Protein AF-A0A832L8K2-F1 (afdb_monomer)

Mean predicted aligned error: 7.23 Å

Structure (mmCIF, N/CA/C/O backbone):
data_AF-A0A832L8K2-F1
#
_entry.id   AF-A0A832L8K2-F1
#
loop_
_atom_site.group_PDB
_atom_site.id
_ato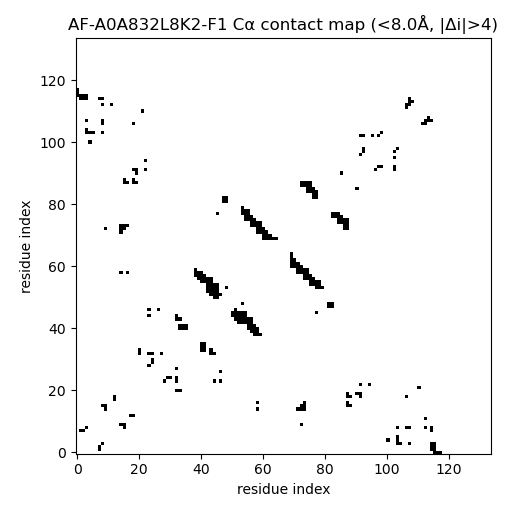m_site.type_symbol
_atom_site.label_atom_id
_atom_site.label_alt_id
_atom_site.label_comp_id
_atom_site.label_asym_id
_atom_site.label_entity_id
_atom_site.label_seq_id
_atom_site.pdbx_PDB_ins_code
_atom_site.Cartn_x
_atom_site.Cartn_y
_atom_site.Cartn_z
_atom_site.occupancy
_atom_site.B_iso_or_equiv
_atom_site.auth_seq_id
_atom_site.auth_comp_id
_atom_site.auth_asym_id
_atom_site.auth_atom_id
_atom_site.pdbx_PDB_model_num
ATOM 1 N N . MET A 1 1 ? -16.535 8.692 19.276 1.00 63.56 1 MET A N 1
ATOM 2 C CA . MET A 1 1 ? -16.498 8.115 17.913 1.00 63.56 1 MET A CA 1
ATOM 3 C C . MET A 1 1 ? -15.101 8.329 17.390 1.00 63.56 1 MET A C 1
ATOM 5 O O . MET A 1 1 ? -14.563 9.389 17.674 1.00 63.56 1 MET A O 1
ATOM 9 N N . ALA A 1 2 ? -14.510 7.353 16.707 1.00 79.12 2 ALA A N 1
ATOM 10 C CA . ALA A 1 2 ? -13.221 7.582 16.062 1.00 79.12 2 ALA A CA 1
ATOM 11 C C . ALA A 1 2 ? -13.410 8.591 14.921 1.00 79.12 2 ALA A C 1
ATOM 13 O O . ALA A 1 2 ? -14.337 8.433 14.128 1.00 79.12 2 ALA A O 1
ATOM 14 N N . THR A 1 3 ? -12.580 9.627 14.877 1.00 92.12 3 THR A N 1
ATOM 15 C CA . THR A 1 3 ? -12.551 10.599 13.778 1.00 92.12 3 THR A CA 1
ATOM 16 C C . THR A 1 3 ? -11.746 10.009 12.627 1.00 92.12 3 THR A C 1
ATOM 18 O O . THR A 1 3 ? -10.778 9.291 12.863 1.00 92.12 3 THR A O 1
ATOM 21 N N . ILE A 1 4 ? -12.137 10.287 11.385 1.00 94.38 4 ILE A N 1
ATOM 22 C CA . ILE A 1 4 ? -11.335 9.897 10.222 1.00 94.38 4 ILE A CA 1
ATOM 23 C C . ILE A 1 4 ? -10.034 10.713 10.265 1.00 94.38 4 ILE A C 1
ATOM 25 O O . ILE A 1 4 ? -10.071 11.936 10.188 1.00 94.38 4 ILE A O 1
ATOM 29 N N . SER A 1 5 ? -8.901 10.035 10.445 1.00 96.38 5 SER A N 1
ATOM 30 C CA . SER A 1 5 ? -7.555 10.620 10.476 1.00 96.38 5 SER A CA 1
ATOM 31 C C . SER A 1 5 ? -6.553 9.644 9.854 1.00 96.38 5 SER A C 1
ATOM 33 O O . SER A 1 5 ? -6.867 8.456 9.710 1.00 96.38 5 SER A O 1
ATOM 35 N N . LYS A 1 6 ? -5.344 10.117 9.517 1.00 95.62 6 LYS A N 1
ATOM 36 C CA . LYS A 1 6 ? -4.265 9.249 9.014 1.00 95.62 6 LYS A CA 1
ATOM 37 C C . LYS A 1 6 ? -3.980 8.105 9.989 1.00 95.62 6 LYS A C 1
ATOM 39 O O . LYS A 1 6 ? -3.950 6.951 9.582 1.00 95.62 6 LYS A O 1
ATOM 44 N N . GLU A 1 7 ? -3.879 8.401 11.281 1.00 94.00 7 GLU A N 1
ATOM 45 C CA . GLU A 1 7 ? -3.626 7.412 12.336 1.00 94.00 7 GLU A CA 1
ATOM 46 C C . GLU A 1 7 ? -4.734 6.358 12.397 1.00 94.00 7 GLU A C 1
ATOM 48 O O . GLU A 1 7 ? -4.460 5.162 12.379 1.00 94.00 7 GLU A O 1
ATOM 53 N N . SER A 1 8 ? -5.998 6.792 12.383 1.00 94.81 8 SER A N 1
ATOM 54 C CA . SER A 1 8 ? -7.140 5.872 12.447 1.00 94.81 8 SER A CA 1
ATOM 55 C C . SER A 1 8 ? -7.211 4.950 11.225 1.00 94.81 8 SER A C 1
ATOM 57 O O . SER A 1 8 ? -7.685 3.817 11.329 1.00 94.81 8 SER A O 1
ATOM 59 N N . ILE A 1 9 ? -6.750 5.423 10.063 1.00 96.62 9 ILE A N 1
ATOM 60 C CA . ILE A 1 9 ? -6.633 4.611 8.850 1.00 96.62 9 ILE A CA 1
ATOM 61 C C . ILE A 1 9 ? -5.462 3.634 8.968 1.00 96.62 9 ILE A C 1
ATOM 63 O O . ILE A 1 9 ? -5.656 2.450 8.694 1.00 96.62 9 ILE A O 1
ATOM 67 N N . LEU A 1 10 ? -4.278 4.072 9.405 1.00 95.50 10 LEU A N 1
ATOM 68 C CA . LEU A 1 10 ? -3.113 3.195 9.596 1.00 95.50 10 LEU A CA 1
ATOM 69 C C . LEU A 1 10 ? -3.435 2.024 10.540 1.00 95.50 10 LEU A C 1
ATOM 71 O O . LEU A 1 10 ? -3.161 0.870 10.199 1.00 95.50 10 LEU A O 1
ATOM 75 N N . ASP A 1 11 ? -4.139 2.296 11.643 1.00 93.44 11 ASP A N 1
ATOM 76 C CA . ASP A 1 11 ? -4.608 1.287 12.605 1.00 93.44 11 ASP A CA 1
ATOM 77 C C . ASP A 1 11 ? -5.511 0.214 11.969 1.00 93.44 11 ASP A C 1
ATOM 79 O O . ASP A 1 11 ? -5.533 -0.942 12.398 1.00 93.44 11 ASP A O 1
ATOM 83 N N . LYS A 1 12 ? -6.285 0.576 10.939 1.00 95.38 12 LYS A N 1
ATOM 84 C CA . LYS A 1 12 ? -7.193 -0.340 10.227 1.00 95.38 12 LYS A CA 1
ATOM 85 C C . LYS A 1 12 ? -6.566 -1.000 9.006 1.00 95.38 12 LYS A C 1
ATOM 87 O O . LYS A 1 12 ? -7.131 -1.956 8.476 1.00 95.38 12 LYS A O 1
ATOM 92 N N . THR A 1 13 ? -5.419 -0.508 8.557 1.00 95.75 13 THR A N 1
ATOM 93 C CA . THR A 1 13 ? -4.809 -0.892 7.278 1.00 95.75 13 THR A CA 1
ATOM 94 C C . THR A 1 13 ? -3.469 -1.593 7.441 1.00 95.75 13 THR A C 1
ATOM 96 O O . THR A 1 13 ? -2.714 -1.684 6.476 1.00 95.75 13 THR A O 1
ATOM 99 N N . HIS A 1 14 ? -3.183 -2.115 8.639 1.00 94.25 14 HIS A N 1
ATOM 100 C CA . HIS A 1 14 ? -1.906 -2.755 8.952 1.00 94.25 14 HIS A CA 1
ATOM 101 C C . HIS A 1 14 ? -0.744 -1.817 8.590 1.00 94.25 14 HIS A C 1
ATOM 103 O O . HIS A 1 14 ? 0.054 -2.087 7.688 1.00 94.25 14 HIS A O 1
ATOM 109 N N . TYR A 1 15 ? -0.740 -0.648 9.239 1.00 94.69 15 TYR A N 1
ATOM 110 C CA . TYR A 1 15 ? 0.264 0.403 9.058 1.00 94.69 15 TYR A CA 1
ATOM 111 C C . TYR A 1 15 ? 0.317 0.981 7.633 1.00 94.69 15 TYR A C 1
ATOM 113 O O . TYR A 1 15 ? 1.313 1.574 7.242 1.00 94.69 15 TYR A O 1
ATOM 121 N N . GLY A 1 16 ? -0.745 0.823 6.836 1.00 96.19 16 GLY A N 1
ATOM 122 C CA . GLY A 1 16 ? -0.827 1.319 5.457 1.00 96.19 16 GLY A CA 1
ATOM 123 C C . GLY A 1 16 ? -0.505 0.278 4.381 1.00 96.19 16 GLY A C 1
ATOM 124 O O . GLY A 1 16 ? -0.789 0.515 3.209 1.00 96.19 16 GLY A O 1
ATOM 125 N N . THR A 1 17 ? -0.012 -0.913 4.736 1.00 96.38 17 THR A N 1
ATOM 126 C CA . THR A 1 17 ? 0.229 -1.996 3.755 1.00 96.38 17 THR A CA 1
ATOM 127 C C . THR A 1 17 ? -1.046 -2.412 3.012 1.00 96.38 17 THR A C 1
ATOM 129 O O . THR A 1 17 ? -1.023 -2.680 1.807 1.00 96.38 17 THR A O 1
ATOM 132 N N . ASN A 1 18 ? -2.201 -2.391 3.686 1.00 96.69 18 ASN A N 1
ATOM 133 C CA . ASN A 1 18 ? -3.474 -2.697 3.036 1.00 96.69 18 ASN A CA 1
ATOM 134 C C . ASN A 1 18 ? -3.890 -1.632 2.012 1.00 96.69 18 ASN A C 1
ATOM 136 O O . ASN A 1 18 ? -4.635 -1.971 1.101 1.00 96.69 18 ASN A O 1
ATOM 140 N N . ILE A 1 19 ? -3.409 -0.387 2.113 1.00 97.69 19 ILE A N 1
ATOM 141 C CA . ILE A 1 19 ? -3.688 0.656 1.111 1.00 97.69 19 ILE A CA 1
ATOM 142 C C . ILE A 1 19 ? -2.999 0.291 -0.209 1.00 97.69 19 ILE A C 1
ATOM 144 O O . ILE A 1 19 ? -3.662 0.223 -1.243 1.00 97.69 19 ILE A O 1
ATOM 148 N N . TYR A 1 20 ? -1.705 -0.052 -0.167 1.00 97.06 20 TYR A N 1
ATOM 149 C CA . TYR A 1 20 ? -0.969 -0.512 -1.351 1.00 97.06 20 TYR A CA 1
ATOM 150 C C . TYR A 1 20 ? -1.639 -1.725 -1.997 1.00 97.06 20 TYR A C 1
ATOM 152 O O . TYR A 1 20 ? -1.940 -1.711 -3.189 1.00 97.06 20 TYR A O 1
ATOM 160 N N . SER A 1 21 ? -1.913 -2.775 -1.214 1.00 96.06 21 SER A N 1
ATOM 161 C CA . SER A 1 21 ? -2.520 -3.991 -1.771 1.00 96.06 21 SER A CA 1
ATOM 162 C C . SER A 1 21 ? -3.945 -3.769 -2.277 1.00 96.06 21 SER A C 1
ATOM 164 O O . SER A 1 21 ? -4.319 -4.388 -3.271 1.00 96.06 21 SER A O 1
ATOM 166 N N . HIS A 1 22 ? -4.730 -2.892 -1.646 1.00 96.69 22 HIS A N 1
ATOM 167 C CA . HIS A 1 22 ? -6.056 -2.521 -2.133 1.00 96.69 22 HIS A CA 1
ATOM 168 C C . HIS A 1 22 ? -5.967 -1.878 -3.517 1.00 96.69 22 HIS A C 1
ATOM 170 O O . HIS A 1 22 ? -6.583 -2.383 -4.452 1.00 96.69 22 HIS A O 1
ATOM 176 N N . ILE A 1 23 ? -5.135 -0.843 -3.665 1.00 96.69 23 ILE A N 1
ATOM 177 C CA . ILE A 1 23 ? -4.952 -0.139 -4.938 1.00 96.69 23 ILE A CA 1
ATOM 178 C C . ILE A 1 23 ? -4.435 -1.100 -6.009 1.00 96.69 23 ILE A C 1
ATOM 180 O O . ILE A 1 23 ? -4.999 -1.163 -7.095 1.00 96.69 23 ILE A O 1
ATOM 184 N N . LEU A 1 24 ? -3.416 -1.912 -5.712 1.00 95.25 24 LEU A N 1
ATOM 185 C CA . LEU A 1 24 ? -2.880 -2.876 -6.678 1.00 95.25 24 LEU A CA 1
ATOM 186 C C . LEU A 1 24 ? -3.937 -3.891 -7.142 1.00 95.25 24 LEU A C 1
ATOM 188 O O . LEU A 1 24 ? -3.979 -4.226 -8.324 1.00 95.25 24 LEU A O 1
ATOM 192 N N . ARG A 1 25 ? -4.828 -4.350 -6.253 1.00 95.56 25 ARG A N 1
ATOM 193 C CA . ARG A 1 25 ? -5.921 -5.273 -6.613 1.00 95.56 25 ARG A CA 1
ATOM 194 C C . ARG A 1 25 ? -6.949 -4.659 -7.559 1.00 95.56 25 ARG A C 1
ATOM 196 O O . ARG A 1 25 ? -7.601 -5.411 -8.273 1.00 95.56 25 ARG A O 1
ATOM 203 N N . LEU A 1 26 ? -7.079 -3.331 -7.614 1.00 94.88 26 LEU A N 1
ATOM 204 C CA . LEU A 1 26 ? -7.942 -2.677 -8.607 1.00 94.88 26 LEU A CA 1
ATOM 205 C C . LEU A 1 26 ? -7.429 -2.891 -10.040 1.00 94.88 26 LEU A C 1
ATOM 207 O O . LEU A 1 26 ? -8.222 -2.913 -10.977 1.00 94.88 26 LEU A O 1
ATOM 211 N N . TYR A 1 27 ? -6.117 -3.081 -10.208 1.00 94.31 27 TYR A N 1
ATOM 212 C CA . TYR A 1 27 ? -5.473 -3.280 -11.511 1.00 94.31 27 TYR A CA 1
ATOM 213 C C . TYR A 1 27 ? -5.118 -4.743 -11.795 1.00 94.31 27 TYR A C 1
ATOM 215 O O . TYR A 1 27 ? -5.051 -5.137 -12.958 1.00 94.31 27 TYR A O 1
ATOM 223 N N . TYR A 1 28 ? -4.914 -5.548 -10.750 1.00 92.81 28 TYR A N 1
ATOM 224 C CA . TYR A 1 28 ? -4.578 -6.971 -10.844 1.00 92.81 28 TYR A CA 1
ATOM 225 C C . TYR A 1 28 ? -5.520 -7.811 -9.955 1.00 92.81 28 TYR A C 1
ATOM 227 O O . TYR A 1 28 ? -5.091 -8.349 -8.931 1.00 92.81 28 TYR A O 1
ATOM 235 N N . PRO A 1 29 ? -6.820 -7.901 -10.293 1.00 90.81 29 PRO A N 1
ATOM 236 C CA . PRO A 1 29 ? -7.843 -8.467 -9.405 1.00 90.81 29 PRO A CA 1
ATOM 237 C C . PRO A 1 29 ? -7.650 -9.956 -9.081 1.00 90.81 29 PRO A C 1
ATOM 239 O O . PRO A 1 29 ? -8.032 -10.392 -7.996 1.00 90.81 29 PRO A O 1
ATOM 242 N N . ASP A 1 30 ? -7.011 -10.711 -9.977 1.00 91.12 30 ASP A N 1
ATOM 243 C CA . ASP A 1 30 ? -6.842 -12.167 -9.862 1.00 91.12 30 ASP A CA 1
ATOM 244 C C . ASP A 1 30 ? -5.407 -12.591 -9.496 1.00 91.12 30 ASP A C 1
ATOM 246 O O . ASP A 1 30 ? -5.069 -13.775 -9.530 1.00 91.12 30 ASP A O 1
ATOM 250 N N . GLU A 1 31 ? -4.541 -11.636 -9.141 1.00 91.25 31 GLU A N 1
ATOM 251 C CA . GLU A 1 31 ? -3.143 -11.899 -8.794 1.00 91.25 31 GLU A CA 1
ATOM 252 C C . GLU A 1 31 ? -2.857 -11.691 -7.301 1.00 91.25 31 GLU A C 1
ATOM 254 O O . GLU A 1 31 ? -3.462 -10.871 -6.604 1.00 91.25 31 GLU A O 1
ATOM 259 N N . VAL A 1 32 ? -1.842 -12.400 -6.803 1.00 91.00 32 VAL A N 1
ATOM 260 C CA . VAL A 1 32 ? -1.236 -12.076 -5.510 1.00 91.00 32 VAL A CA 1
ATOM 261 C C . VAL A 1 32 ? -0.359 -10.840 -5.697 1.00 91.00 32 VAL A C 1
ATOM 263 O O . VAL A 1 32 ? 0.793 -10.936 -6.105 1.00 91.00 32 VAL A O 1
ATOM 266 N N . VAL A 1 33 ? -0.918 -9.668 -5.400 1.00 93.75 33 VAL A N 1
ATOM 267 C CA . VAL A 1 33 ? -0.246 -8.378 -5.641 1.00 93.75 33 VAL A CA 1
ATOM 268 C C . VAL A 1 33 ? 0.878 -8.048 -4.662 1.00 93.75 33 VAL A C 1
ATOM 270 O O . VAL A 1 33 ? 1.739 -7.234 -4.979 1.00 93.75 33 VAL A O 1
ATOM 273 N N . MET A 1 34 ? 0.856 -8.631 -3.461 1.00 93.00 34 MET A N 1
ATOM 274 C CA . MET A 1 34 ? 1.810 -8.327 -2.397 1.00 93.00 34 MET A CA 1
ATOM 275 C C . MET A 1 34 ? 1.855 -9.465 -1.376 1.00 93.00 34 MET A C 1
ATOM 277 O O . MET A 1 34 ? 0.826 -10.074 -1.077 1.00 93.00 34 MET A O 1
ATOM 281 N N . THR A 1 35 ? 3.039 -9.743 -0.829 1.00 91.50 35 THR A N 1
ATOM 282 C CA . THR A 1 35 ? 3.245 -10.721 0.251 1.00 91.50 35 THR A CA 1
ATOM 283 C C . THR A 1 35 ? 4.043 -10.067 1.365 1.00 91.50 35 THR A C 1
ATOM 285 O O . THR A 1 35 ? 5.101 -9.515 1.101 1.00 91.50 35 THR A O 1
ATOM 288 N N . ILE A 1 36 ? 3.571 -10.169 2.607 1.00 92.31 36 ILE A N 1
ATOM 289 C CA . ILE A 1 36 ? 4.252 -9.592 3.771 1.00 92.31 36 ILE A CA 1
ATOM 290 C C . ILE A 1 36 ? 5.117 -10.669 4.437 1.00 92.31 36 ILE A C 1
ATOM 292 O O . ILE A 1 36 ? 4.621 -11.737 4.803 1.00 92.31 36 ILE A O 1
ATOM 296 N N . LYS A 1 37 ? 6.409 -10.385 4.617 1.00 91.75 37 LYS A N 1
ATOM 297 C CA . LYS A 1 37 ? 7.378 -11.207 5.351 1.00 91.75 37 LYS A CA 1
ATOM 298 C C . LYS A 1 37 ? 8.010 -10.370 6.461 1.00 91.75 37 LYS A C 1
ATOM 300 O O . LYS A 1 37 ? 9.005 -9.675 6.267 1.00 91.75 37 LYS A O 1
ATOM 305 N N . GLY A 1 38 ? 7.425 -10.443 7.655 1.00 89.75 38 GLY A N 1
ATOM 306 C CA . GLY A 1 38 ? 7.830 -9.585 8.767 1.00 89.75 38 GLY A CA 1
ATOM 307 C C . GLY A 1 38 ? 7.484 -8.128 8.465 1.00 89.75 38 GLY A C 1
ATOM 308 O O . GLY A 1 38 ? 6.307 -7.796 8.394 1.00 89.75 38 GLY A O 1
ATOM 309 N N . ARG A 1 39 ? 8.504 -7.282 8.282 1.00 92.06 39 ARG A N 1
ATOM 310 C CA . ARG A 1 39 ? 8.351 -5.865 7.906 1.00 92.06 39 ARG A CA 1
ATOM 311 C C . ARG A 1 39 ? 8.651 -5.586 6.436 1.00 92.06 39 ARG A C 1
ATOM 313 O O . ARG A 1 39 ? 8.545 -4.446 6.014 1.00 92.06 39 ARG A O 1
ATOM 320 N N . ASP A 1 40 ? 9.012 -6.596 5.655 1.00 93.56 40 ASP A N 1
ATOM 321 C CA . ASP A 1 40 ? 9.272 -6.433 4.228 1.00 93.56 40 ASP A CA 1
ATOM 322 C C . ASP A 1 40 ? 8.091 -6.949 3.401 1.00 93.56 40 ASP A C 1
ATOM 324 O O . ASP A 1 40 ? 7.578 -8.039 3.668 1.00 93.56 40 ASP A O 1
ATOM 328 N N . CYS A 1 41 ? 7.660 -6.183 2.399 1.00 91.75 41 CYS A N 1
ATOM 329 C CA . CYS A 1 41 ? 6.658 -6.613 1.420 1.00 91.75 41 CYS A CA 1
ATOM 330 C C . CYS A 1 41 ? 7.276 -6.943 0.050 1.00 91.75 41 CYS A C 1
ATOM 332 O O . CYS A 1 41 ? 6.550 -7.327 -0.871 1.00 91.75 41 CYS A O 1
ATOM 334 N N . SER A 1 42 ? 8.609 -6.846 -0.061 1.00 90.44 42 SER A N 1
ATOM 335 C CA . SER A 1 42 ? 9.393 -7.111 -1.268 1.00 90.44 42 SER A CA 1
ATOM 336 C C . SER A 1 42 ? 8.962 -6.247 -2.468 1.00 90.44 42 SER A C 1
ATOM 338 O O . SER A 1 42 ? 8.204 -5.284 -2.336 1.00 90.44 42 SER A O 1
ATOM 340 N N . PHE A 1 43 ? 9.520 -6.533 -3.646 1.00 92.75 43 PHE A N 1
ATOM 341 C CA . PHE A 1 43 ? 9.196 -5.812 -4.874 1.00 92.75 43 PHE A CA 1
ATOM 342 C C . PHE A 1 43 ? 7.830 -6.237 -5.422 1.00 92.75 43 PHE A C 1
ATOM 344 O O . PHE A 1 43 ? 7.594 -7.415 -5.702 1.00 92.75 43 PHE A O 1
ATOM 351 N N . VAL A 1 44 ? 6.950 -5.259 -5.613 1.00 93.44 44 VAL A N 1
ATOM 352 C CA . VAL A 1 44 ? 5.619 -5.396 -6.206 1.00 93.44 44 VAL A CA 1
ATOM 353 C C . VAL A 1 44 ? 5.538 -4.634 -7.530 1.00 93.44 44 VAL A C 1
ATOM 355 O O . VAL A 1 44 ? 6.419 -3.847 -7.887 1.00 93.44 44 VAL A O 1
ATOM 358 N N . ARG A 1 45 ? 4.475 -4.886 -8.302 1.00 93.12 45 ARG A N 1
ATOM 359 C CA . ARG A 1 45 ? 4.266 -4.212 -9.588 1.00 93.12 45 ARG A CA 1
ATOM 360 C C . ARG A 1 45 ? 4.008 -2.720 -9.393 1.00 93.12 45 ARG A C 1
ATOM 362 O O . ARG A 1 45 ? 3.139 -2.330 -8.621 1.00 93.12 45 ARG A O 1
ATOM 369 N N . ASN A 1 46 ? 4.700 -1.898 -10.170 1.00 91.38 46 ASN A N 1
ATOM 370 C CA . ASN A 1 46 ? 4.532 -0.456 -10.188 1.00 91.38 46 ASN A CA 1
ATOM 371 C C . ASN A 1 46 ? 3.543 -0.041 -11.290 1.00 91.38 46 ASN A C 1
ATOM 373 O O . ASN A 1 46 ? 3.860 -0.085 -12.481 1.00 91.38 46 ASN A O 1
ATOM 377 N N . LEU A 1 47 ? 2.356 0.411 -10.881 1.00 90.62 47 LEU A N 1
ATOM 378 C CA . LEU A 1 47 ? 1.292 0.917 -11.763 1.00 90.62 47 LEU A CA 1
ATOM 379 C C . LEU A 1 47 ? 1.728 2.119 -12.612 1.00 90.62 47 LEU A C 1
ATOM 381 O O . LEU A 1 47 ? 1.168 2.375 -13.675 1.00 90.62 47 LEU A O 1
ATOM 385 N N . PHE A 1 48 ? 2.737 2.851 -12.144 1.00 90.69 48 PHE A N 1
ATOM 386 C CA . PHE A 1 48 ? 3.252 4.066 -12.764 1.00 90.69 48 PHE A CA 1
ATOM 387 C C . PHE A 1 48 ? 4.518 3.815 -13.596 1.00 90.69 48 PHE A C 1
ATOM 389 O O . PHE A 1 48 ? 5.019 4.735 -14.236 1.00 90.69 48 PHE A O 1
ATOM 396 N N . ASN A 1 49 ? 5.010 2.570 -13.639 1.00 92.56 49 ASN A N 1
ATOM 397 C CA . ASN A 1 49 ? 6.182 2.175 -14.419 1.00 92.56 49 ASN A CA 1
ATOM 398 C C . ASN A 1 49 ? 5.912 0.923 -15.260 1.00 92.56 49 ASN A C 1
ATOM 400 O O . ASN A 1 49 ? 6.536 -0.127 -15.091 1.00 92.56 49 ASN A O 1
ATOM 404 N N . SER A 1 50 ? 4.938 1.021 -16.168 1.00 90.19 50 SER A N 1
ATOM 405 C CA . SER A 1 50 ? 4.588 -0.057 -17.108 1.00 90.19 50 SER A CA 1
ATOM 406 C C . SER A 1 50 ? 4.341 -1.419 -16.437 1.00 90.19 50 SER A C 1
ATOM 408 O O . SER A 1 50 ? 4.596 -2.461 -17.038 1.00 90.19 50 SER A O 1
ATOM 410 N N . ASN A 1 51 ? 3.861 -1.424 -15.188 1.00 89.12 51 ASN A N 1
ATOM 411 C CA . ASN A 1 51 ? 3.564 -2.619 -14.394 1.00 89.12 51 ASN A CA 1
ATOM 412 C C . ASN A 1 51 ? 4.778 -3.515 -14.081 1.00 89.12 51 ASN A C 1
ATOM 414 O O . ASN A 1 51 ? 4.603 -4.689 -13.737 1.00 89.12 51 ASN A O 1
ATOM 418 N N . LYS A 1 52 ? 6.004 -2.985 -14.178 1.00 92.38 52 LYS A N 1
ATOM 419 C CA . LYS A 1 52 ? 7.230 -3.706 -13.809 1.00 92.38 52 LYS A CA 1
ATOM 420 C C . LYS A 1 52 ? 7.320 -3.918 -12.288 1.00 92.38 52 LYS A C 1
ATOM 422 O O . LYS A 1 52 ? 6.823 -3.077 -11.541 1.00 92.38 52 LYS A O 1
ATOM 427 N N . PRO A 1 53 ? 7.972 -4.989 -11.799 1.00 93.38 53 PRO A N 1
ATOM 428 C CA . PRO A 1 53 ? 8.150 -5.244 -10.367 1.00 93.38 53 PRO A CA 1
ATOM 429 C C . PRO A 1 53 ? 9.270 -4.373 -9.763 1.00 93.38 53 PRO A C 1
ATOM 431 O O . PRO A 1 53 ? 10.301 -4.891 -9.346 1.00 9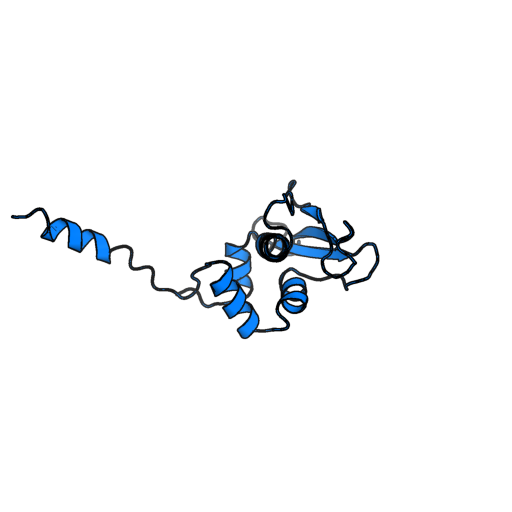3.38 53 PRO A O 1
ATOM 434 N N . THR A 1 54 ? 9.103 -3.049 -9.776 1.00 95.69 54 THR A N 1
ATOM 435 C CA . THR A 1 54 ? 10.146 -2.086 -9.366 1.00 95.69 54 THR A CA 1
ATOM 436 C C . THR A 1 54 ? 9.829 -1.351 -8.066 1.00 95.69 54 THR A C 1
ATOM 438 O O . THR A 1 54 ? 10.735 -0.739 -7.499 1.00 95.69 54 THR A O 1
ATOM 441 N N . LEU A 1 55 ? 8.585 -1.451 -7.579 1.00 96.38 55 LEU A N 1
ATOM 442 C CA . LEU A 1 55 ? 8.114 -0.799 -6.361 1.00 96.38 55 LEU A CA 1
ATOM 443 C C . LEU A 1 55 ? 8.440 -1.676 -5.152 1.00 96.38 55 LEU A C 1
ATOM 445 O O . LEU A 1 55 ? 7.809 -2.711 -4.960 1.00 96.38 55 LEU A O 1
ATOM 449 N N . HIS A 1 56 ? 9.409 -1.292 -4.335 1.00 97.00 56 HIS A N 1
ATOM 450 C CA . HIS A 1 56 ? 9.683 -1.969 -3.071 1.00 97.00 56 HIS A CA 1
ATOM 451 C C . HIS A 1 56 ? 8.823 -1.356 -1.973 1.00 97.00 56 HIS A C 1
ATOM 453 O O . HIS A 1 56 ? 8.780 -0.138 -1.847 1.00 97.00 56 HIS A O 1
ATOM 459 N N . VAL A 1 57 ? 8.122 -2.189 -1.201 1.00 97.12 57 VAL A N 1
ATOM 460 C CA . VAL A 1 57 ? 7.283 -1.747 -0.078 1.00 97.12 57 VAL A CA 1
ATOM 461 C C . VAL A 1 57 ? 7.775 -2.401 1.209 1.00 97.12 57 VAL A C 1
ATOM 463 O O . VAL A 1 57 ? 8.017 -3.608 1.246 1.00 97.12 57 VAL A O 1
ATOM 466 N N . TRP A 1 58 ? 7.884 -1.630 2.286 1.00 97.12 58 TRP A N 1
ATOM 467 C CA . TRP A 1 58 ? 8.255 -2.128 3.613 1.00 97.12 58 TRP A CA 1
ATOM 468 C C . TRP A 1 58 ? 7.538 -1.347 4.712 1.00 97.12 58 TRP A C 1
ATOM 470 O O . TRP A 1 58 ? 6.957 -0.292 4.476 1.00 97.12 58 TRP A O 1
ATOM 480 N N . ILE A 1 59 ? 7.563 -1.882 5.926 1.00 96.12 59 ILE A N 1
ATOM 481 C CA . ILE A 1 59 ? 7.061 -1.246 7.138 1.00 96.12 59 ILE A CA 1
ATOM 482 C C . ILE A 1 59 ? 8.265 -0.678 7.882 1.00 96.12 59 ILE A C 1
ATOM 484 O O . ILE A 1 59 ? 9.129 -1.420 8.355 1.00 96.12 59 ILE A O 1
ATOM 488 N N . GLU A 1 60 ? 8.322 0.642 7.976 1.00 94.25 60 GLU A N 1
ATOM 489 C CA . GLU A 1 60 ? 9.311 1.362 8.764 1.00 94.25 60 GLU A CA 1
ATOM 490 C C . GLU A 1 60 ? 8.768 1.612 10.172 1.00 94.25 60 GLU A C 1
ATOM 492 O O . GLU A 1 60 ? 7.571 1.826 10.362 1.00 94.25 60 GLU A O 1
ATOM 497 N N . LYS A 1 61 ? 9.658 1.561 11.163 1.00 90.44 61 LYS A N 1
ATOM 498 C CA . LYS A 1 61 ? 9.361 1.847 12.564 1.00 90.44 61 LYS A CA 1
ATOM 499 C C . LYS A 1 61 ? 10.098 3.125 12.950 1.00 90.44 61 LYS A C 1
ATOM 501 O O . LYS A 1 61 ? 11.301 3.199 12.731 1.00 90.44 61 LYS A O 1
ATOM 506 N N . ASP A 1 62 ? 9.398 4.075 13.563 1.00 83.56 62 ASP A N 1
ATOM 507 C CA . ASP A 1 62 ? 9.925 5.416 13.866 1.00 83.56 62 ASP A CA 1
ATOM 508 C C . ASP A 1 62 ? 11.118 5.438 14.851 1.00 83.56 62 ASP A C 1
ATOM 510 O O . ASP A 1 62 ? 11.819 6.438 14.942 1.00 83.56 62 ASP A O 1
ATOM 514 N N . ASP A 1 63 ?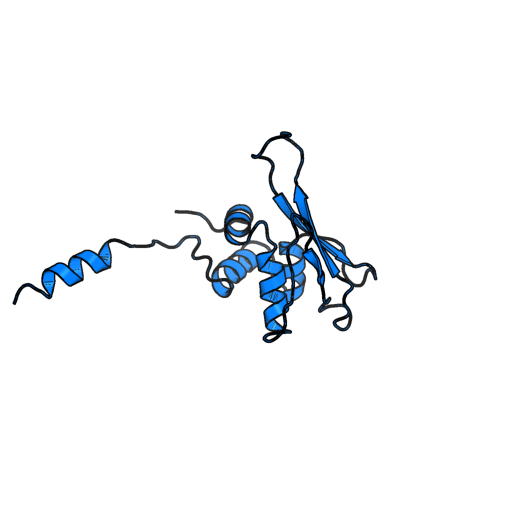 11.367 4.345 15.582 1.00 82.06 63 ASP A N 1
ATOM 515 C CA . ASP A 1 63 ? 12.473 4.152 16.546 1.00 82.06 63 ASP A CA 1
ATOM 516 C C . ASP A 1 63 ? 12.719 5.328 17.523 1.00 82.06 63 ASP A C 1
ATOM 518 O O . ASP A 1 63 ? 13.845 5.597 17.930 1.00 82.06 63 ASP A O 1
ATOM 522 N N . VAL A 1 64 ? 11.657 6.042 17.922 1.00 78.50 64 VAL A N 1
ATOM 523 C CA . VAL A 1 64 ? 11.744 7.236 18.790 1.00 78.50 64 VAL A CA 1
ATOM 524 C C . VAL A 1 64 ? 11.742 6.871 20.276 1.00 78.50 64 VAL A C 1
ATOM 526 O O . VAL A 1 64 ? 12.451 7.471 21.080 1.00 78.50 64 VAL A O 1
ATOM 529 N N . LEU A 1 65 ? 10.900 5.921 20.670 1.00 77.62 65 LEU A N 1
ATOM 530 C CA . LEU A 1 65 ? 10.714 5.476 22.051 1.00 77.62 65 LEU A CA 1
ATOM 531 C C . LEU A 1 65 ? 11.513 4.204 22.349 1.00 77.62 65 LEU A C 1
ATOM 533 O O . LEU A 1 65 ? 11.619 3.828 23.515 1.00 77.62 65 LEU A O 1
ATOM 537 N N . HIS A 1 66 ? 12.035 3.523 21.323 1.00 80.06 66 HIS A N 1
ATOM 538 C CA . HIS A 1 66 ? 12.663 2.202 21.421 1.00 80.06 66 HIS A CA 1
ATOM 539 C C . HIS A 1 66 ? 11.771 1.178 22.150 1.00 80.06 66 HIS A C 1
ATOM 541 O O . HIS A 1 66 ? 12.241 0.322 22.903 1.00 80.06 66 HIS A O 1
ATOM 547 N N . THR A 1 67 ? 10.452 1.261 21.944 1.00 81.00 67 THR A N 1
ATOM 548 C CA . THR A 1 67 ? 9.464 0.386 22.598 1.00 81.00 67 THR A CA 1
ATOM 549 C C . THR A 1 67 ? 8.495 -0.225 21.589 1.00 81.00 67 THR A C 1
ATOM 551 O O . THR A 1 67 ? 8.576 0.007 20.385 1.00 81.00 67 THR A O 1
ATOM 554 N N . VAL A 1 68 ? 7.552 -1.037 22.066 1.00 76.69 68 VAL A N 1
ATOM 555 C CA . VAL A 1 68 ? 6.439 -1.544 21.245 1.00 76.69 68 VAL A CA 1
ATOM 556 C C . VAL A 1 68 ? 5.411 -0.463 20.881 1.00 76.69 68 VAL A C 1
ATOM 558 O O . VAL A 1 68 ? 4.512 -0.740 20.100 1.00 76.69 68 VAL A O 1
ATOM 561 N N . PHE A 1 69 ? 5.525 0.745 21.447 1.00 80.19 69 PHE A N 1
ATOM 562 C CA . PHE A 1 69 ? 4.623 1.872 21.182 1.00 80.19 69 PHE A CA 1
ATOM 563 C C . PHE A 1 69 ? 5.116 2.813 20.084 1.00 80.19 69 PHE A C 1
ATOM 565 O O . PHE A 1 69 ? 4.426 3.777 19.755 1.00 80.19 69 PHE A O 1
ATOM 572 N N . ASP A 1 70 ? 6.306 2.565 19.539 1.00 84.25 70 ASP A N 1
ATOM 573 C CA . ASP A 1 70 ? 6.761 3.278 18.351 1.00 84.25 70 ASP A CA 1
ATOM 574 C C . ASP A 1 70 ? 5.784 3.053 17.207 1.00 84.25 70 ASP A C 1
ATOM 576 O O . ASP A 1 70 ? 5.288 1.942 16.994 1.00 84.25 70 ASP A O 1
ATOM 580 N N . LYS A 1 71 ? 5.531 4.122 16.462 1.00 88.88 71 LYS A N 1
ATOM 581 C CA . LYS A 1 71 ? 4.667 4.052 15.297 1.00 88.88 71 LYS A CA 1
ATOM 582 C C . LYS A 1 71 ? 5.353 3.257 14.197 1.00 88.88 71 LYS A C 1
ATOM 584 O O . LYS A 1 71 ? 6.577 3.276 14.047 1.00 88.88 71 LYS A O 1
ATOM 589 N N . GLU A 1 72 ? 4.520 2.561 13.444 1.00 92.31 72 GLU A N 1
ATOM 590 C CA . GLU A 1 72 ? 4.915 1.851 12.244 1.00 92.31 72 GLU A CA 1
ATOM 591 C C . GLU A 1 72 ? 4.103 2.399 11.075 1.00 92.31 72 GLU A C 1
ATOM 593 O O . GLU A 1 72 ? 2.899 2.657 11.204 1.00 92.31 72 GLU A O 1
ATOM 598 N N . HIS A 1 73 ? 4.763 2.572 9.934 1.00 94.56 73 HIS A N 1
ATOM 599 C CA . HIS A 1 73 ? 4.138 3.039 8.703 1.00 94.56 73 HIS A CA 1
ATOM 600 C C . HIS A 1 73 ? 4.763 2.381 7.481 1.00 94.56 73 HIS A C 1
ATOM 602 O O . HIS A 1 73 ? 5.968 2.150 7.401 1.00 94.56 73 HIS A O 1
ATOM 608 N N . ALA A 1 74 ? 3.920 2.067 6.507 1.00 96.69 74 ALA A N 1
ATOM 609 C CA . ALA A 1 74 ? 4.336 1.466 5.259 1.00 96.69 74 ALA A CA 1
ATOM 610 C C . ALA A 1 74 ? 4.884 2.533 4.306 1.00 96.69 74 ALA A C 1
ATOM 612 O O . ALA A 1 74 ? 4.209 3.521 3.996 1.00 96.69 74 ALA A O 1
ATOM 613 N N . ARG A 1 75 ? 6.090 2.292 3.803 1.00 97.12 75 ARG A N 1
ATOM 614 C CA . ARG A 1 75 ? 6.787 3.123 2.825 1.00 97.12 75 ARG A CA 1
ATOM 615 C C . ARG A 1 75 ? 7.040 2.368 1.543 1.00 97.12 75 ARG A C 1
ATOM 617 O O . ARG A 1 75 ? 6.973 1.138 1.514 1.00 97.12 75 ARG A O 1
ATOM 624 N N . HIS A 1 76 ? 7.322 3.134 0.504 1.00 97.19 76 HIS A N 1
ATOM 625 C CA . HIS A 1 76 ? 7.755 2.611 -0.767 1.00 97.19 76 HIS A CA 1
ATOM 626 C C . HIS A 1 76 ? 8.940 3.383 -1.332 1.00 97.19 76 HIS A C 1
ATOM 628 O O . HIS A 1 76 ? 9.124 4.572 -1.070 1.00 97.19 76 HIS A O 1
ATOM 634 N N . GLU A 1 77 ? 9.698 2.693 -2.170 1.00 96.81 77 GLU A N 1
ATOM 635 C CA . GLU A 1 77 ? 10.692 3.267 -3.061 1.00 96.81 77 GLU A CA 1
ATOM 636 C C . GLU A 1 77 ? 10.583 2.588 -4.421 1.00 96.81 77 GLU A C 1
ATOM 638 O O . GLU A 1 77 ? 10.177 1.428 -4.530 1.00 96.81 77 GLU A O 1
ATOM 643 N N . ASP A 1 78 ? 10.929 3.317 -5.474 1.00 96.12 78 ASP A N 1
ATOM 644 C CA . ASP A 1 78 ? 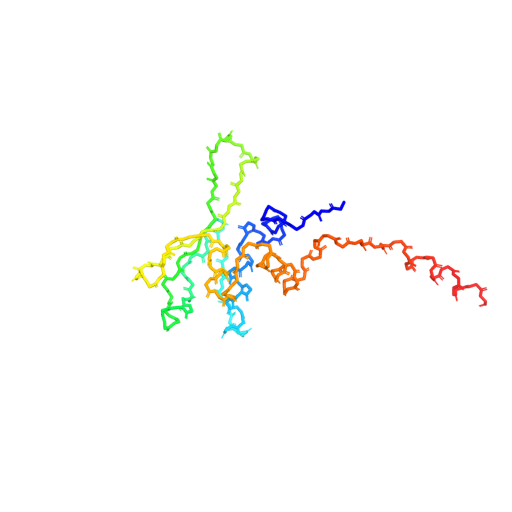10.975 2.761 -6.816 1.00 96.12 78 ASP A CA 1
ATOM 645 C C . ASP A 1 78 ? 12.420 2.645 -7.282 1.00 96.12 78 ASP A C 1
ATOM 647 O O . ASP A 1 78 ? 13.113 3.641 -7.474 1.00 96.12 78 ASP A O 1
ATOM 651 N N . SER A 1 79 ? 12.859 1.412 -7.520 1.00 95.12 79 SER A N 1
ATOM 652 C CA . SER A 1 79 ? 14.226 1.116 -7.972 1.00 95.12 79 SER A CA 1
ATOM 653 C C . SER A 1 79 ? 14.597 1.762 -9.313 1.00 95.12 79 SER A C 1
ATOM 655 O O . SER A 1 79 ? 15.780 1.950 -9.597 1.00 95.12 79 SER A O 1
ATOM 657 N N . GLU A 1 80 ? 13.607 2.130 -10.133 1.00 95.94 80 GLU A N 1
ATOM 658 C CA . GLU A 1 80 ? 13.809 2.836 -11.405 1.00 95.94 80 GLU A CA 1
ATOM 659 C C . GLU A 1 80 ? 13.475 4.343 -11.331 1.00 95.94 80 GLU A C 1
ATOM 661 O O . GLU A 1 80 ? 13.616 5.040 -12.334 1.00 95.94 80 GLU A O 1
ATOM 666 N N . ASN A 1 81 ? 13.091 4.869 -10.160 1.00 93.06 81 ASN A N 1
ATOM 667 C CA . ASN A 1 81 ? 12.730 6.279 -9.931 1.00 93.06 81 ASN A CA 1
ATOM 668 C C . ASN A 1 81 ? 11.615 6.829 -10.853 1.00 93.06 81 ASN A C 1
ATOM 670 O O . ASN A 1 81 ? 11.607 8.018 -11.181 1.00 93.06 81 ASN A O 1
ATOM 674 N N . ALA A 1 82 ? 10.669 5.996 -11.292 1.00 93.50 82 ALA A N 1
ATOM 675 C CA . ALA A 1 82 ? 9.481 6.441 -12.022 1.00 93.50 82 ALA A CA 1
ATOM 676 C C . ALA A 1 82 ? 8.470 7.152 -11.107 1.00 93.50 82 ALA A C 1
ATOM 678 O O . ALA A 1 82 ? 7.714 8.006 -11.572 1.00 93.50 82 ALA A O 1
ATOM 679 N N . ILE A 1 83 ? 8.470 6.821 -9.813 1.00 94.56 83 ILE A N 1
ATOM 680 C CA . ILE A 1 83 ? 7.792 7.591 -8.764 1.00 94.56 83 ILE A CA 1
ATOM 681 C C . ILE A 1 83 ? 8.768 7.920 -7.636 1.00 94.56 83 ILE A C 1
ATOM 683 O O . ILE A 1 83 ? 9.755 7.215 -7.432 1.00 94.56 83 ILE A O 1
ATOM 687 N N . LEU A 1 84 ? 8.496 9.010 -6.919 1.00 95.62 84 LEU A N 1
ATOM 688 C CA . LEU A 1 84 ? 9.261 9.375 -5.731 1.00 95.62 84 LEU A CA 1
ATOM 689 C C . LEU A 1 84 ? 8.977 8.381 -4.606 1.00 95.62 84 LEU A C 1
ATOM 691 O O . LEU A 1 84 ? 7.847 7.921 -4.471 1.00 95.62 84 LEU A O 1
ATOM 695 N N . SER A 1 85 ? 9.990 8.096 -3.790 1.00 96.69 85 SER A N 1
ATOM 696 C CA . SER A 1 85 ? 9.794 7.359 -2.544 1.00 96.69 85 SER A CA 1
ATOM 697 C C . SER A 1 85 ? 8.853 8.123 -1.618 1.00 96.69 85 SER A C 1
ATOM 699 O O . SER A 1 85 ? 8.924 9.352 -1.536 1.00 96.69 85 SER A O 1
ATOM 701 N N . GLY A 1 86 ? 8.010 7.392 -0.900 1.00 96.44 86 GLY A N 1
ATOM 702 C CA . GLY A 1 86 ? 6.973 7.993 -0.077 1.00 96.44 86 GLY A CA 1
ATOM 703 C C . GLY A 1 86 ? 6.246 7.000 0.818 1.00 96.44 86 GLY A C 1
ATOM 704 O O . GLY A 1 86 ? 6.674 5.858 1.003 1.00 96.44 86 GLY A O 1
ATOM 705 N N . ASP A 1 87 ? 5.132 7.438 1.390 1.00 96.94 87 ASP A N 1
ATOM 706 C CA . ASP A 1 87 ? 4.267 6.639 2.251 1.00 96.94 87 ASP A CA 1
ATOM 707 C C . ASP A 1 87 ? 3.018 6.099 1.526 1.00 96.94 87 ASP A C 1
ATOM 709 O O . ASP A 1 87 ? 2.782 6.316 0.332 1.00 96.94 87 ASP A O 1
ATOM 713 N N . ALA A 1 88 ? 2.219 5.323 2.262 1.00 97.31 88 ALA A N 1
ATOM 714 C CA . ALA A 1 88 ? 0.993 4.723 1.744 1.00 97.31 88 ALA A CA 1
ATOM 715 C C . ALA A 1 88 ? -0.047 5.757 1.278 1.00 97.31 88 ALA A C 1
ATOM 717 O O . ALA A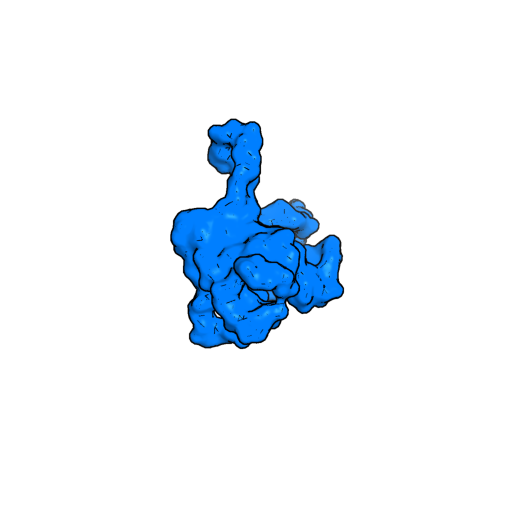 1 88 ? -0.821 5.475 0.361 1.00 97.31 88 ALA A O 1
ATOM 718 N N . PHE A 1 89 ? -0.085 6.937 1.901 1.00 98.00 89 PHE A N 1
ATOM 719 C CA . PHE A 1 89 ? -0.994 8.007 1.514 1.00 98.00 89 PHE A CA 1
ATOM 720 C C . PHE A 1 89 ? -0.505 8.683 0.243 1.00 98.00 89 PHE A C 1
ATOM 722 O O . PHE A 1 89 ? -1.305 8.829 -0.666 1.00 98.00 89 PHE A O 1
ATOM 729 N N . GLU A 1 90 ? 0.782 9.000 0.124 1.00 97.56 90 GLU A N 1
ATOM 730 C CA . GLU A 1 90 ? 1.360 9.580 -1.097 1.00 97.56 90 GLU A CA 1
ATOM 731 C C . GLU A 1 90 ? 1.145 8.656 -2.307 1.00 97.56 90 GLU A C 1
ATOM 733 O O . GLU A 1 90 ? 0.737 9.102 -3.380 1.00 97.56 90 GLU A O 1
ATOM 738 N N . PHE A 1 91 ? 1.294 7.339 -2.124 1.00 97.12 91 PHE A N 1
ATOM 739 C CA . PHE A 1 91 ? 0.943 6.367 -3.162 1.00 97.12 91 PHE A CA 1
ATOM 740 C C . PHE A 1 91 ? -0.554 6.399 -3.522 1.00 97.12 91 PHE A C 1
ATOM 742 O O . PHE A 1 91 ? -0.927 6.318 -4.697 1.00 97.12 91 PHE A O 1
ATOM 749 N N . ALA A 1 92 ? -1.432 6.550 -2.527 1.00 97.75 92 ALA A N 1
ATOM 750 C CA . ALA A 1 92 ? -2.868 6.688 -2.750 1.00 97.75 92 ALA A CA 1
ATOM 751 C C . ALA A 1 92 ? -3.238 8.018 -3.430 1.00 97.75 92 ALA A C 1
ATOM 753 O O . ALA A 1 92 ? -4.105 8.024 -4.302 1.00 97.75 92 ALA A O 1
ATOM 754 N N . GLU A 1 93 ? -2.555 9.120 -3.113 1.00 97.75 93 GLU A N 1
ATOM 755 C CA . GLU A 1 93 ? -2.703 10.414 -3.791 1.00 97.75 93 GLU A CA 1
ATOM 756 C C . GLU A 1 93 ? -2.353 10.286 -5.279 1.00 97.75 93 GLU A C 1
ATOM 758 O O . GLU A 1 93 ? -3.083 10.787 -6.142 1.00 97.75 93 GLU A O 1
ATOM 763 N N . LEU A 1 94 ? -1.293 9.534 -5.610 1.00 96.19 94 LEU A N 1
ATOM 764 C CA . LEU A 1 94 ? -0.934 9.239 -6.999 1.00 96.19 94 LEU A CA 1
ATOM 765 C C . LEU A 1 94 ? -2.028 8.455 -7.735 1.00 96.19 94 LEU A C 1
ATOM 767 O O . LEU A 1 94 ? -2.216 8.685 -8.931 1.00 96.19 94 LEU A O 1
ATOM 771 N N . HIS A 1 95 ? -2.746 7.555 -7.064 1.00 96.56 95 HIS A N 1
ATOM 772 C CA . HIS A 1 95 ? -3.831 6.783 -7.671 1.00 96.56 95 HIS A CA 1
ATOM 773 C C . HIS A 1 95 ? -5.134 7.591 -7.788 1.00 96.56 95 HIS A C 1
ATOM 775 O O . HIS A 1 95 ? -5.641 7.782 -8.893 1.00 96.56 95 HIS A O 1
ATOM 781 N N . TYR A 1 96 ? -5.652 8.097 -6.666 1.00 96.94 96 TYR A N 1
ATOM 782 C CA . TYR A 1 96 ? -6.960 8.755 -6.590 1.00 96.94 96 TYR A CA 1
ATOM 783 C C . TYR A 1 96 ? -6.951 10.201 -7.087 1.00 96.94 96 TYR A C 1
ATOM 785 O O . TYR A 1 96 ? -8.016 10.751 -7.366 1.00 96.94 96 TYR A O 1
ATOM 793 N N . LYS A 1 97 ? -5.772 10.827 -7.202 1.00 97.38 97 LYS A N 1
ATOM 794 C CA . LYS A 1 97 ? -5.615 12.254 -7.538 1.00 97.38 97 LYS A CA 1
ATOM 795 C C . LYS A 1 97 ? -6.358 13.178 -6.564 1.00 97.38 97 LYS A C 1
ATOM 797 O O . LYS A 1 97 ? -6.836 14.235 -6.961 1.00 97.38 97 LYS A O 1
ATOM 802 N N . GLN A 1 98 ? -6.450 12.758 -5.304 1.00 97.94 98 GLN A N 1
ATOM 803 C CA . GLN A 1 98 ? -7.043 13.494 -4.186 1.00 97.94 98 GLN A CA 1
ATOM 804 C C . GLN A 1 98 ? -6.072 13.492 -3.014 1.00 97.94 98 GLN A C 1
ATOM 806 O O . GLN A 1 98 ? -5.266 12.574 -2.921 1.00 97.94 98 GLN A O 1
ATOM 811 N N . SER A 1 99 ? -6.174 14.472 -2.118 1.00 97.19 99 SER A N 1
ATOM 812 C CA . SER A 1 99 ? -5.315 14.608 -0.936 1.00 97.19 99 SER A CA 1
ATOM 813 C C . SER A 1 99 ? -6.113 15.062 0.290 1.00 97.19 99 SER A C 1
ATOM 815 O O . SER A 1 99 ? -7.310 15.353 0.207 1.00 97.19 99 SER A O 1
ATOM 817 N N . GLY A 1 100 ? -5.462 15.089 1.455 1.00 96.81 100 GLY A N 1
ATOM 818 C CA . GLY A 1 100 ? -6.075 15.568 2.699 1.00 96.81 100 GLY A CA 1
ATOM 819 C C . GLY A 1 100 ? -7.341 14.796 3.089 1.00 96.81 100 GLY A C 1
ATOM 820 O O . GLY A 1 100 ? -7.436 13.589 2.870 1.00 96.81 100 GLY A O 1
ATOM 821 N N . ASP A 1 101 ? -8.319 15.492 3.670 1.00 97.06 101 ASP A N 1
ATOM 822 C CA . ASP A 1 101 ? -9.543 14.881 4.210 1.00 97.06 101 ASP A CA 1
ATOM 823 C C . ASP A 1 101 ? -10.363 14.125 3.152 1.00 97.06 101 ASP A C 1
ATOM 825 O O . ASP A 1 101 ? -10.986 13.107 3.465 1.00 97.06 101 ASP A O 1
ATOM 829 N N . GLU A 1 102 ? -10.335 14.578 1.895 1.00 97.88 102 GLU A N 1
ATOM 830 C CA . GLU A 1 102 ? -11.032 13.917 0.788 1.00 97.88 102 GLU A CA 1
ATOM 831 C C . GLU A 1 102 ? -10.436 12.537 0.498 1.00 97.88 102 GLU A C 1
ATOM 833 O O . GLU A 1 102 ? -11.177 11.557 0.384 1.00 97.88 102 GLU A O 1
ATOM 838 N N . LEU A 1 103 ? -9.103 12.425 0.477 1.00 98.19 103 LEU A N 1
ATOM 839 C CA . LEU A 1 103 ? -8.423 11.136 0.357 1.00 98.19 103 LEU A CA 1
ATOM 840 C C . LEU A 1 103 ? -8.784 10.211 1.524 1.00 98.19 103 LEU A C 1
ATOM 842 O O . LEU A 1 103 ? -9.102 9.041 1.312 1.00 98.19 103 LEU A O 1
ATOM 846 N N . LEU A 1 104 ? -8.765 10.723 2.760 1.00 98.19 104 LEU A N 1
ATOM 847 C CA . LEU A 1 104 ? -9.083 9.908 3.935 1.00 98.19 104 LEU A CA 1
ATOM 848 C C . LEU A 1 104 ? -10.535 9.403 3.891 1.00 98.19 104 LEU A C 1
ATOM 850 O O . LEU A 1 104 ? -10.806 8.259 4.264 1.00 98.19 104 LEU A O 1
ATOM 854 N N . ALA A 1 105 ? -11.467 10.225 3.402 1.00 97.56 105 ALA A N 1
ATOM 855 C CA . ALA A 1 105 ? -12.857 9.832 3.201 1.00 97.56 105 ALA A CA 1
ATOM 856 C C . ALA A 1 105 ? -13.006 8.750 2.117 1.00 97.56 105 ALA A C 1
ATOM 858 O O . ALA A 1 105 ? -13.758 7.792 2.320 1.00 97.56 105 ALA A O 1
ATOM 859 N N . ILE A 1 106 ? -12.271 8.866 1.003 1.00 98.00 106 ILE A N 1
ATOM 860 C CA . ILE A 1 106 ? -12.228 7.850 -0.060 1.00 98.00 106 ILE A CA 1
ATOM 861 C C . ILE A 1 106 ? -11.713 6.524 0.497 1.00 98.00 106 ILE A C 1
ATOM 863 O O . ILE A 1 106 ? -12.408 5.517 0.386 1.00 98.00 106 ILE A O 1
ATOM 867 N N . LEU A 1 107 ? -10.562 6.527 1.175 1.00 98.06 107 LEU A N 1
ATOM 868 C CA . LEU A 1 107 ? -9.975 5.318 1.759 1.00 98.06 107 LEU A CA 1
ATOM 869 C C . LEU A 1 107 ? -10.914 4.665 2.782 1.00 98.06 107 LEU A C 1
ATOM 871 O O . LEU A 1 107 ? -11.131 3.454 2.746 1.00 98.06 107 LEU A O 1
ATOM 875 N N . ASN A 1 108 ? -11.530 5.460 3.663 1.00 97.38 108 ASN A N 1
ATOM 876 C CA . ASN A 1 108 ? -12.502 4.957 4.636 1.00 97.38 108 ASN A CA 1
ATOM 877 C C . ASN A 1 108 ? -13.694 4.256 3.959 1.00 97.38 108 ASN A C 1
ATOM 879 O O . ASN A 1 108 ? -14.172 3.236 4.463 1.00 97.38 108 ASN A O 1
ATOM 883 N N . LYS A 1 109 ? -14.153 4.791 2.821 1.00 97.00 109 LYS A N 1
ATOM 884 C CA . LYS A 1 109 ? -15.275 4.257 2.044 1.00 97.00 109 LYS A CA 1
ATOM 885 C C . LYS A 1 109 ? -14.889 3.018 1.234 1.00 97.00 109 LYS A C 1
ATOM 887 O O . LYS A 1 109 ? -15.544 1.992 1.381 1.00 97.00 109 LYS A O 1
ATOM 892 N N . GLU A 1 110 ? -13.870 3.100 0.381 1.00 96.69 110 GLU A N 1
ATOM 893 C CA . GLU A 1 110 ? -13.517 2.024 -0.560 1.00 96.69 110 GLU A CA 1
ATOM 894 C C . GLU A 1 110 ? -12.962 0.783 0.136 1.00 96.69 110 GLU A C 1
ATOM 896 O O . GLU A 1 110 ? -13.218 -0.344 -0.290 1.00 96.69 110 GLU A O 1
ATOM 901 N N . MET A 1 111 ? -12.264 0.978 1.254 1.00 96.69 111 MET A N 1
ATOM 902 C CA . MET A 1 111 ? -11.720 -0.120 2.049 1.00 96.69 111 MET A CA 1
ATOM 903 C C . MET A 1 111 ? -12.673 -0.581 3.162 1.00 96.69 111 MET A C 1
ATOM 905 O O . MET A 1 111 ? -12.295 -1.435 3.963 1.00 96.69 111 MET A O 1
ATOM 909 N N . PHE A 1 112 ? -13.892 -0.028 3.232 1.00 95.62 112 PHE A N 1
ATOM 910 C CA . PHE A 1 112 ? -14.901 -0.362 4.246 1.00 95.62 112 PHE A CA 1
ATOM 911 C C . PHE A 1 112 ? -14.351 -0.288 5.685 1.00 95.62 112 PHE A C 1
ATOM 913 O O . PHE A 1 112 ? -14.558 -1.185 6.506 1.00 95.62 112 PHE A O 1
ATOM 920 N N . LEU A 1 113 ? -13.613 0.779 6.015 1.00 94.94 113 LEU A N 1
ATOM 921 C CA . LEU A 1 113 ? -12.966 0.901 7.331 1.00 94.94 113 LEU A CA 1
ATOM 922 C C . LEU A 1 113 ? -13.971 1.272 8.436 1.00 94.94 113 LEU A C 1
ATOM 924 O O . LEU A 1 113 ? -13.733 0.983 9.615 1.00 94.94 113 LEU A O 1
ATOM 928 N N . HIS A 1 114 ? -15.116 1.857 8.058 1.00 94.06 114 HIS A N 1
ATOM 929 C CA . HIS A 1 114 ? -16.220 2.248 8.946 1.00 94.06 114 HIS A CA 1
ATOM 930 C C . HIS A 1 114 ? -15.791 3.163 10.107 1.00 94.06 114 HIS A C 1
ATOM 932 O O . HIS A 1 114 ? -16.355 3.118 11.208 1.00 94.06 114 HIS A O 1
ATOM 938 N N . ILE A 1 115 ? -14.762 3.982 9.894 1.00 93.88 115 ILE A N 1
ATOM 939 C CA . ILE A 1 115 ? -14.303 4.980 10.860 1.00 93.88 115 ILE A CA 1
ATOM 940 C C . ILE A 1 115 ? -15.351 6.099 10.905 1.00 93.88 115 ILE A C 1
ATOM 942 O O . ILE A 1 115 ? -15.866 6.525 9.873 1.00 93.88 115 ILE A O 1
ATOM 946 N N . GLY A 1 116 ? -15.704 6.550 12.109 1.00 88.81 116 GLY A N 1
ATOM 947 C CA . GLY A 1 116 ? -16.758 7.549 12.326 1.00 88.81 116 GLY A 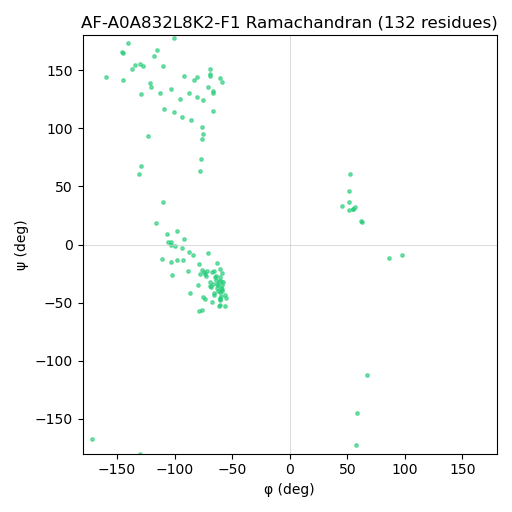CA 1
ATOM 948 C C . GLY A 1 116 ? -18.181 6.992 12.442 1.00 88.81 116 GLY A C 1
ATOM 949 O O . GLY A 1 116 ? -19.073 7.708 12.897 1.00 88.81 116 GLY A O 1
ATOM 950 N N . GLU A 1 117 ? -18.421 5.717 12.124 1.00 87.81 117 GLU A N 1
ATOM 951 C CA . GLU A 1 117 ? -19.773 5.144 12.142 1.00 87.81 117 GLU A CA 1
ATOM 952 C C . GLU A 1 117 ? -20.227 4.674 13.541 1.00 87.81 117 GLU A C 1
ATOM 954 O O . GLU A 1 117 ? -19.468 4.070 14.309 1.00 87.81 117 GLU A O 1
ATOM 959 N N . LYS A 1 118 ? -21.514 4.885 13.877 1.00 74.94 118 LYS A N 1
ATOM 960 C CA . LYS A 1 118 ? -22.150 4.241 15.045 1.00 74.94 118 LYS A CA 1
ATOM 961 C C . LYS A 1 118 ? -22.452 2.784 14.719 1.00 74.94 118 LYS A C 1
ATOM 963 O O . LYS A 1 118 ? -23.474 2.479 14.109 1.00 74.94 118 LYS A O 1
AT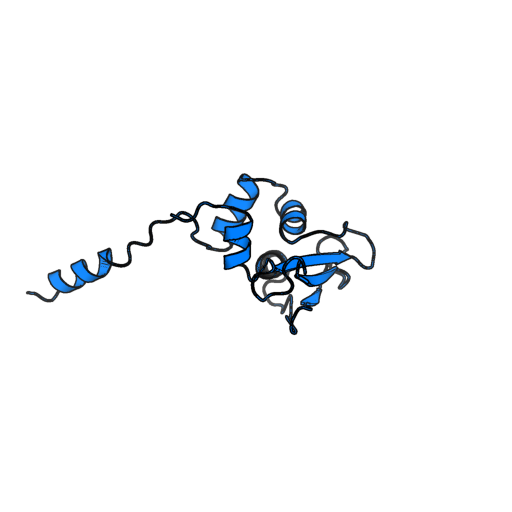OM 968 N N . ARG A 1 119 ? -21.619 1.862 15.197 1.00 65.44 119 ARG A N 1
ATOM 969 C CA . ARG A 1 119 ? -21.951 0.433 15.164 1.00 65.44 119 ARG A CA 1
ATOM 970 C C . ARG A 1 119 ? -22.975 0.111 16.259 1.00 65.44 119 ARG A C 1
ATOM 972 O O . ARG A 1 119 ? -22.618 -0.185 17.396 1.00 65.44 119 ARG A O 1
ATOM 979 N N . ASN A 1 120 ? -24.263 0.189 15.928 1.00 62.12 120 ASN A N 1
ATOM 980 C CA . ASN A 1 120 ? -25.349 -0.194 16.836 1.00 62.12 120 ASN A CA 1
ATOM 981 C C . ASN A 1 120 ? -25.492 -1.725 16.899 1.00 62.12 120 ASN A C 1
ATOM 983 O O . ASN A 1 120 ? -26.440 -2.295 16.365 1.00 62.12 120 ASN A O 1
ATOM 987 N N . PHE A 1 121 ? -24.561 -2.398 17.579 1.00 61.28 121 PHE A N 1
ATOM 988 C CA . PHE A 1 121 ? -24.594 -3.855 17.767 1.00 61.28 121 PHE A CA 1
ATOM 989 C C . PHE A 1 121 ? -25.856 -4.345 18.510 1.00 61.28 121 PHE A C 1
ATOM 991 O O . PHE A 1 121 ? -26.331 -5.451 18.267 1.00 61.28 121 PHE A O 1
ATOM 998 N N . TYR A 1 122 ? -26.456 -3.506 19.361 1.00 58.31 122 TYR A N 1
ATOM 999 C CA . TYR A 1 122 ? -27.588 -3.882 20.219 1.00 58.31 122 TYR A CA 1
ATOM 1000 C C . TYR A 1 122 ? -28.983 -3.729 19.584 1.00 58.31 122 TYR A C 1
ATOM 1002 O O . TYR A 1 122 ? -29.967 -4.172 20.173 1.00 58.31 122 TYR A O 1
ATOM 1010 N N . ALA A 1 123 ? -29.109 -3.157 18.381 1.00 58.19 123 ALA A N 1
ATOM 1011 C CA . ALA A 1 123 ? -30.424 -2.934 17.764 1.00 58.19 123 ALA A CA 1
ATOM 1012 C C . ALA A 1 123 ? -31.089 -4.227 17.242 1.00 58.19 123 ALA A C 1
ATOM 1014 O O . ALA A 1 123 ? -32.314 -4.314 17.172 1.00 58.19 123 ALA A O 1
ATOM 1015 N N . ASN A 1 124 ? -30.299 -5.254 16.907 1.00 55.78 124 ASN A N 1
ATOM 1016 C CA . ASN A 1 124 ? -30.817 -6.504 16.338 1.00 55.78 124 ASN A CA 1
ATOM 1017 C C . ASN A 1 124 ? -31.209 -7.549 17.396 1.00 55.78 124 ASN A C 1
ATOM 1019 O O . ASN A 1 124 ? -32.069 -8.384 17.122 1.00 55.78 124 ASN A O 1
ATOM 1023 N N . ALA A 1 125 ? -30.657 -7.474 1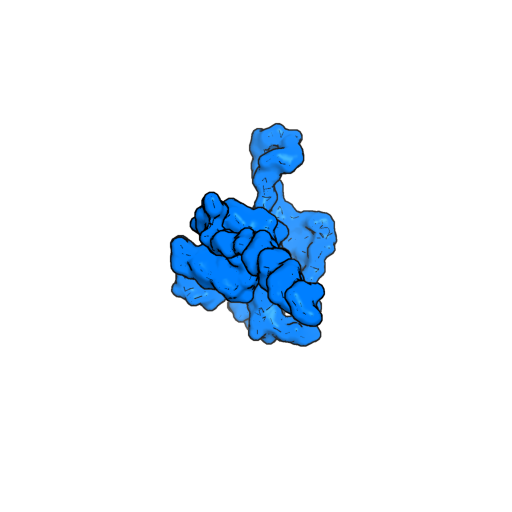8.613 1.00 55.44 125 ALA A N 1
ATOM 1024 C CA . ALA A 1 125 ? -31.023 -8.375 19.709 1.00 55.44 125 ALA A CA 1
ATOM 102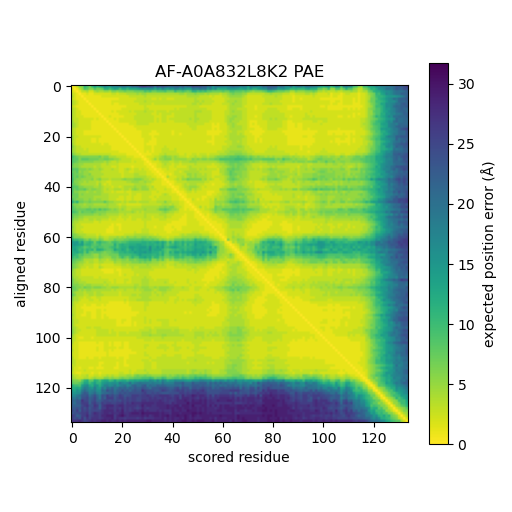5 C C . ALA A 1 125 ? -32.453 -8.113 20.218 1.00 55.44 125 ALA A C 1
ATOM 1027 O O . ALA A 1 125 ? -33.190 -9.049 20.510 1.00 55.44 125 ALA A O 1
ATOM 1028 N N . GLN A 1 126 ? -32.901 -6.852 20.241 1.00 51.81 126 GLN A N 1
ATOM 1029 C CA . GLN A 1 126 ? -34.272 -6.525 20.656 1.00 51.81 126 GLN A CA 1
ATOM 1030 C C . GLN A 1 126 ? -35.338 -6.940 19.629 1.00 51.81 126 GLN A C 1
ATOM 1032 O O . GLN A 1 126 ? -36.488 -7.170 19.998 1.00 51.81 126 GLN A O 1
ATOM 1037 N N . LYS A 1 127 ? -34.969 -7.099 18.349 1.00 51.84 127 LYS A N 1
ATOM 1038 C CA . LYS A 1 127 ? -35.890 -7.580 17.306 1.00 51.84 127 LYS A CA 1
ATOM 1039 C C . LYS A 1 127 ? -36.115 -9.095 17.330 1.00 51.84 127 LYS A C 1
ATOM 1041 O O . LYS A 1 127 ? -37.168 -9.521 16.862 1.00 51.84 127 LYS A O 1
ATOM 1046 N N . SER A 1 128 ? -35.182 -9.905 17.846 1.00 53.72 128 SER A N 1
ATOM 1047 C CA . SER A 1 128 ? -35.395 -11.362 17.937 1.00 53.72 128 SER A CA 1
ATOM 1048 C C . SER A 1 128 ? -36.275 -11.741 19.131 1.00 53.72 128 SER A C 1
ATOM 1050 O O . SER A 1 128 ? -37.132 -12.609 18.998 1.00 53.72 128 SER A O 1
ATOM 1052 N N . VAL A 1 129 ? -36.157 -11.020 20.252 1.00 53.53 129 VAL A N 1
ATOM 1053 C CA . VAL A 1 129 ? -36.992 -11.243 21.446 1.00 53.53 129 VAL A CA 1
ATOM 1054 C C . VAL A 1 129 ? -38.474 -10.973 21.156 1.00 53.53 129 VAL A C 1
ATOM 1056 O O . VAL A 1 129 ? -39.333 -11.688 21.657 1.00 53.53 129 VAL A O 1
ATOM 1059 N N . TYR A 1 130 ? -38.788 -10.009 20.284 1.00 52.34 130 TYR A N 1
ATOM 1060 C CA . TYR A 1 130 ? -40.175 -9.675 19.933 1.00 52.34 130 TYR A CA 1
ATOM 1061 C C . TYR A 1 130 ? -40.792 -10.561 18.832 1.00 52.34 130 TYR A C 1
ATOM 1063 O O . TYR A 1 130 ? -41.988 -10.458 18.578 1.00 52.34 130 TYR A O 1
ATOM 1071 N N . LYS A 1 131 ? -40.007 -11.421 18.157 1.00 51.59 131 LYS A N 1
ATOM 1072 C CA . LYS A 1 131 ? -40.500 -12.319 17.088 1.00 51.59 131 LYS A CA 1
ATOM 1073 C C . LYS A 1 131 ? -40.689 -13.782 17.506 1.00 51.59 131 LYS A C 1
ATOM 1075 O O . LYS A 1 131 ? -41.369 -14.496 16.782 1.00 51.59 131 LYS A O 1
ATOM 1080 N N . SER A 1 132 ? -40.146 -14.217 18.644 1.00 52.62 132 SER A N 1
ATOM 1081 C CA . SER A 1 132 ? -40.358 -15.577 19.186 1.00 52.62 132 SER A CA 1
ATOM 1082 C C . SER A 1 132 ? -41.440 -15.651 20.274 1.00 52.62 132 SER A C 1
ATOM 1084 O O . SER A 1 132 ? -41.529 -16.652 20.977 1.00 52.62 132 SER A O 1
ATOM 1086 N N . GLY A 1 133 ? -42.232 -14.588 20.448 1.00 55.16 133 GLY A N 1
ATOM 1087 C CA . GLY A 1 133 ? -43.275 -14.478 21.472 1.00 55.16 133 GLY A CA 1
ATOM 1088 C C . GLY A 1 133 ? -44.708 -14.507 20.932 1.00 55.16 133 GLY A C 1
ATOM 1089 O O . GLY A 1 133 ? -45.534 -13.755 21.444 1.00 55.16 133 GLY A O 1
ATOM 1090 N N . ILE A 1 134 ? -44.991 -15.309 19.896 1.00 41.72 134 ILE A N 1
ATOM 1091 C CA . ILE A 1 134 ? -46.357 -15.631 19.436 1.00 41.72 134 ILE A CA 1
ATOM 1092 C C . ILE A 1 134 ? -46.452 -17.136 19.213 1.00 41.72 134 ILE A C 1
ATOM 1094 O O . ILE A 1 134 ? -45.577 -17.658 18.486 1.00 41.72 134 ILE A O 1
#

Solvent-accessible surface area (backbone atoms only — not comparable to full-atom values): 7879 Å² total; per-residue (Å²): 125,58,66,84,46,73,65,58,46,24,74,74,21,69,29,22,50,47,49,53,46,52,59,46,35,77,79,38,75,90,53,88,59,66,58,78,59,90,51,39,32,50,65,22,61,21,86,80,50,89,56,39,66,39,29,33,34,35,51,47,65,69,68,78,72,80,52,94,80,40,57,57,40,22,34,39,39,34,82,78,63,72,50,81,64,42,40,36,61,58,55,44,28,71,72,71,73,40,60,70,71,62,34,54,52,49,51,36,57,79,66,65,63,61,64,55,60,86,82,68,77,68,66,61,61,63,56,53,65,72,67,74,73,122

Secondary structure (DSSP, 8-state):
-----HHHHHHHTTTTHHHHHHHHHHH-TTS-----BTTEEEEE--TTTTT-S-EEEEEEE--SSSSTTS-EEEEEEETT-SS--EEHHHHHHHHHS--HHHHHHHHHHHTT--TT----GGGTHHHHHTTS--

pLDDT: mean 88.58, std 13.59, range [41.72, 98.19]

Nearest PDB structures (foldseek):
  6nij-assembly1_E  TM=3.932E-01  e=7.360E+00  Human immunodeficiency virus 1

Radius of gyration: 18.65 Å; Cα contacts (8 Å, |Δi|>4): 184; chains: 1; bounding box: 61×31×40 Å

Foldseek 3Di:
DFDLDPVLLCVLCVQLVNLVVLLQCVVVVPDPQWDDDPFWGQFGFDPQPPRDSFKTKGKDWPCPVVDPPTRIHIWIDGNVPSDHTDGSQVVQCVVPVDDDPVSSVVSCPSVVSCGPHDPCVPPVVVVVVVVVPD

Sequence (134 aa):
MATISKESILDKTHYGTNIYSHILRLYYPDEVVMTIKGRDCSFVRNLFNSNKPTLHVWIEKDDVLHTVFDKEHARHEDSENAILSGDAFEFAELHYKQSGDELLAILNKEMFLHIGEKRNFYANAQKSVYKSGI